Protein AF-D1P7U3-F1 (afdb_monomer_lite)

Sequence (75 aa):
MADTGKAWSLIDGTGTIYGMFVIEEITQSKSYFFDDGAARQIDFTLKLKRTDESLSEMFGDLSKQLSDLRGALPL

Organism: NCBI:txid500637

Foldseek 3Di:
DQVVQFWDFDADPVGDTPATKHWPDKDKDFDDADPVRHGPDIDMDTDIDHPPPPPPVVCVVVVVVVVVVVVPDDD

Secondary structure (DSSP, 8-state):
-GGGT--EEEE-TT--EEEEEEEEEEEEEEEEE-TTS-EEEEEEEEEEEE----HHHHHHHHHHHHHHHHHS---

InterPro domains:
  IPR009734 Myoviridae, GpU [PF06995] (1-53)

Radius of gyration: 22.37 Å; chains: 1; bounding box: 51×26×64 Å

Structure (mmCIF, N/CA/C/O backbone):
data_AF-D1P7U3-F1
#
_entry.id   AF-D1P7U3-F1
#
loop_
_atom_site.group_PDB
_atom_site.id
_atom_site.type_symbol
_atom_site.label_atom_id
_atom_site.label_alt_id
_atom_site.label_comp_id
_atom_site.label_asym_id
_atom_site.label_entity_id
_atom_site.label_seq_id
_atom_site.pdbx_PDB_ins_code
_atom_site.Cartn_x
_atom_site.Cartn_y
_atom_site.Cartn_z
_atom_site.occupancy
_atom_site.B_iso_or_equiv
_atom_site.auth_seq_id
_atom_site.auth_comp_id
_atom_site.auth_asym_id
_atom_site.auth_atom_id
_atom_site.pdbx_PDB_model_num
ATOM 1 N N . MET A 1 1 ? -5.542 -9.329 -1.810 1.00 67.56 1 MET A N 1
ATOM 2 C CA . MET A 1 1 ? -5.240 -8.452 -0.655 1.00 67.56 1 MET A CA 1
ATOM 3 C C . MET A 1 1 ? -5.926 -7.102 -0.825 1.00 67.56 1 MET A C 1
ATOM 5 O O . MET A 1 1 ? -6.910 -6.889 -0.130 1.00 67.56 1 MET A O 1
ATOM 9 N N . ALA A 1 2 ? -5.519 -6.255 -1.780 1.00 72.75 2 ALA A N 1
ATOM 10 C CA . ALA A 1 2 ? -6.201 -4.975 -2.037 1.00 72.75 2 ALA A CA 1
ATOM 11 C C . ALA A 1 2 ? -7.638 -5.144 -2.565 1.00 72.75 2 ALA A C 1
ATOM 13 O O . ALA A 1 2 ? -8.569 -4.617 -1.969 1.00 72.75 2 ALA A O 1
ATOM 14 N N . ASP A 1 3 ? -7.847 -6.011 -3.561 1.00 74.06 3 ASP A N 1
ATOM 15 C CA . ASP A 1 3 ? -9.168 -6.223 -4.193 1.00 74.06 3 ASP A CA 1
ATOM 16 C C . ASP A 1 3 ? -10.247 -6.793 -3.261 1.00 74.06 3 ASP A C 1
ATOM 18 O O . ASP A 1 3 ? -11.424 -6.838 -3.601 1.00 74.06 3 ASP A O 1
ATOM 22 N N . THR A 1 4 ? -9.854 -7.263 -2.075 1.00 74.81 4 THR A N 1
ATOM 23 C CA . THR A 1 4 ? -10.790 -7.838 -1.103 1.00 74.81 4 THR A CA 1
ATOM 24 C C . THR A 1 4 ? -11.367 -6.808 -0.135 1.00 74.81 4 THR A C 1
ATOM 26 O O . THR A 1 4 ? -12.257 -7.166 0.629 1.00 74.81 4 THR A O 1
ATOM 29 N N . GLY A 1 5 ? -10.831 -5.579 -0.093 1.00 69.00 5 GLY A N 1
ATOM 30 C CA . GLY A 1 5 ? -11.230 -4.540 0.872 1.00 69.00 5 GLY A CA 1
ATOM 31 C C . GLY A 1 5 ? -10.993 -4.905 2.345 1.00 69.00 5 GLY A C 1
ATOM 32 O O . GLY A 1 5 ? -11.415 -4.185 3.243 1.00 69.00 5 GLY A O 1
ATOM 33 N N . LYS A 1 6 ? -10.337 -6.041 2.612 1.00 75.06 6 LYS A N 1
ATOM 34 C CA . LYS A 1 6 ? -10.039 -6.525 3.960 1.00 75.06 6 LYS A CA 1
ATOM 35 C C . LYS A 1 6 ? -8.854 -5.765 4.540 1.00 75.06 6 LYS A C 1
ATOM 37 O O . LYS A 1 6 ? -7.889 -5.495 3.826 1.00 75.06 6 LYS A O 1
ATOM 42 N N . ALA A 1 7 ? -8.919 -5.483 5.838 1.00 82.31 7 ALA A N 1
ATOM 43 C CA . ALA A 1 7 ? -7.782 -4.968 6.580 1.00 82.31 7 ALA A CA 1
ATOM 44 C C . ALA A 1 7 ? -6.776 -6.096 6.866 1.00 82.31 7 ALA A C 1
ATOM 46 O O . ALA A 1 7 ? -7.163 -7.207 7.237 1.00 82.31 7 ALA A O 1
ATOM 47 N N . TRP A 1 8 ? -5.490 -5.799 6.713 1.00 83.56 8 TRP A N 1
ATOM 48 C CA . TRP A 1 8 ? -4.372 -6.717 6.927 1.00 83.56 8 TRP A CA 1
ATOM 49 C C . TRP A 1 8 ? -3.402 -6.143 7.955 1.00 83.56 8 TRP A C 1
ATOM 51 O O . TRP A 1 8 ? -3.239 -4.926 8.045 1.00 83.56 8 TRP A O 1
ATOM 61 N N . SER A 1 9 ? -2.756 -7.013 8.732 1.00 84.56 9 SER A N 1
ATOM 62 C CA . SER A 1 9 ? -1.743 -6.582 9.695 1.00 84.56 9 SER A CA 1
ATOM 63 C C . SER A 1 9 ? -0.512 -6.062 8.963 1.00 84.56 9 SER A C 1
ATOM 65 O O . SER A 1 9 ? 0.065 -6.771 8.137 1.00 84.56 9 SER A O 1
ATOM 67 N N . LEU A 1 10 ? -0.097 -4.838 9.283 1.00 86.69 10 LEU A N 1
ATOM 68 C C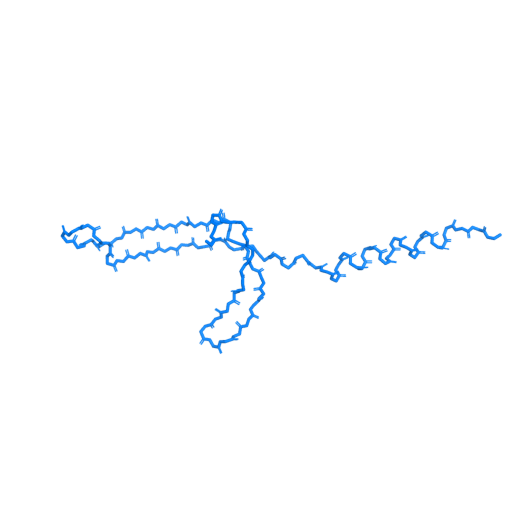A . LEU A 1 10 ? 1.169 -4.294 8.808 1.00 86.69 10 LEU A CA 1
ATOM 69 C C . LEU A 1 10 ? 2.269 -4.659 9.804 1.00 86.69 10 LEU A C 1
ATOM 71 O O . LEU A 1 10 ? 2.229 -4.231 10.959 1.00 86.69 10 LEU A O 1
ATOM 75 N N . ILE A 1 11 ? 3.228 -5.459 9.346 1.00 88.38 11 ILE A N 1
ATOM 76 C CA . ILE A 1 11 ? 4.352 -5.961 10.139 1.00 88.38 11 ILE A CA 1
ATOM 77 C C . ILE A 1 11 ? 5.637 -5.593 9.399 1.00 88.38 11 ILE A C 1
ATOM 79 O O . ILE A 1 11 ? 5.726 -5.827 8.191 1.00 88.38 11 ILE A O 1
ATOM 83 N N . ASP A 1 12 ? 6.611 -4.998 10.085 1.00 88.25 12 ASP A N 1
ATOM 84 C CA . ASP A 1 12 ? 7.929 -4.762 9.486 1.00 88.25 12 ASP A CA 1
ATOM 85 C C . ASP A 1 12 ? 8.824 -6.013 9.535 1.00 88.25 12 ASP A C 1
ATOM 87 O O . ASP A 1 12 ? 8.511 -7.030 10.155 1.00 88.25 12 ASP A O 1
ATOM 91 N N . GLY A 1 13 ? 9.993 -5.923 8.898 1.00 84.44 13 GLY A N 1
ATOM 92 C CA . GLY A 1 13 ? 10.994 -6.991 8.926 1.00 8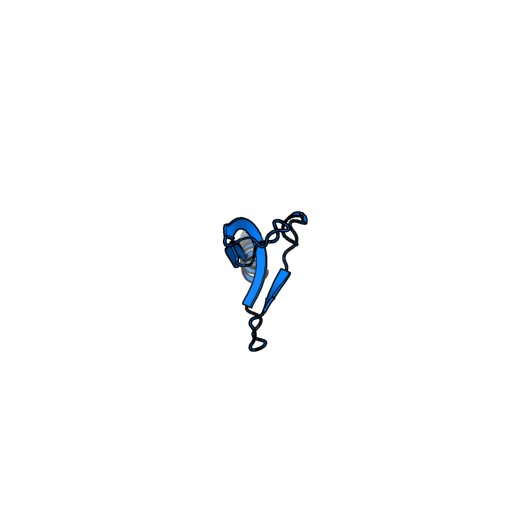4.44 13 GLY A CA 1
ATOM 93 C C . GLY A 1 13 ? 11.622 -7.247 10.303 1.00 84.44 13 GLY A C 1
ATOM 94 O O . GLY A 1 13 ? 12.372 -8.210 10.438 1.00 84.44 13 GLY A O 1
ATOM 95 N N . THR A 1 14 ? 11.338 -6.414 11.312 1.00 91.69 14 THR A N 1
ATOM 96 C CA . THR A 1 14 ? 11.798 -6.610 12.697 1.00 91.69 14 THR A CA 1
ATOM 97 C C . THR A 1 14 ? 1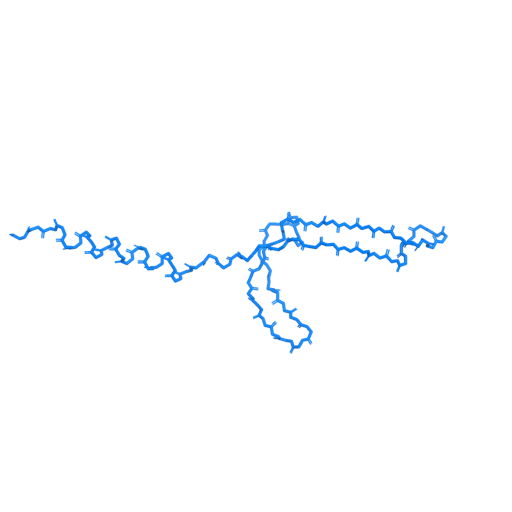0.782 -7.374 13.549 1.00 91.69 14 THR A C 1
ATOM 99 O O . THR A 1 14 ? 11.129 -7.859 14.625 1.00 91.69 14 THR A O 1
ATOM 102 N N . GLY A 1 15 ? 9.550 -7.540 13.053 1.00 84.56 15 GLY A N 1
ATOM 103 C CA . GLY A 1 15 ? 8.447 -8.202 13.751 1.00 84.56 15 GLY A CA 1
ATOM 104 C C . GLY A 1 15 ? 7.525 -7.243 14.509 1.00 84.56 15 GLY A C 1
ATOM 105 O O . GLY A 1 15 ? 6.632 -7.696 15.225 1.00 84.56 15 GLY A O 1
ATOM 106 N N . THR A 1 16 ? 7.703 -5.930 14.357 1.00 85.12 16 THR A N 1
ATOM 107 C CA . THR A 1 16 ? 6.831 -4.917 14.958 1.00 85.12 16 THR A CA 1
ATOM 108 C C . THR A 1 16 ? 5.517 -4.835 14.188 1.00 85.12 16 THR A C 1
ATOM 110 O O . THR A 1 16 ? 5.503 -4.599 12.980 1.00 85.12 16 THR A O 1
ATOM 113 N N . ILE A 1 17 ? 4.399 -5.002 14.898 1.00 86.81 17 ILE A N 1
ATOM 114 C CA . ILE A 1 17 ? 3.047 -4.897 14.337 1.00 86.81 17 ILE A CA 1
ATOM 115 C C . ILE A 1 17 ? 2.546 -3.461 14.512 1.00 86.81 17 ILE A C 1
ATOM 117 O O . ILE A 1 17 ? 2.377 -2.990 15.634 1.00 86.81 17 ILE A O 1
ATOM 121 N N . TYR A 1 18 ? 2.271 -2.775 13.404 1.00 83.06 18 TYR A N 1
ATOM 122 C CA . TYR A 1 18 ? 1.825 -1.377 13.395 1.00 83.06 18 TYR A CA 1
ATOM 123 C C . TYR A 1 18 ? 0.306 -1.213 13.520 1.00 83.06 18 TYR A C 1
ATOM 125 O O . TYR A 1 18 ? -0.168 -0.126 13.848 1.00 83.06 18 TYR A O 1
ATOM 133 N N . GLY A 1 19 ? -0.458 -2.271 13.248 1.00 85.25 19 GLY A N 1
ATOM 134 C CA . GLY A 1 19 ? -1.920 -2.265 13.299 1.00 85.25 19 GLY A CA 1
ATOM 135 C C . GLY A 1 19 ? -2.549 -2.873 12.053 1.00 85.25 19 GLY A C 1
ATOM 136 O O . GLY A 1 19 ? -1.875 -3.553 11.270 1.00 85.25 19 GLY A O 1
ATOM 137 N N . MET A 1 20 ? -3.848 -2.634 11.879 1.00 87.38 20 MET A N 1
ATOM 138 C CA . MET A 1 20 ? -4.623 -3.155 10.758 1.00 87.38 20 MET A CA 1
ATOM 139 C C . MET A 1 20 ? -4.784 -2.075 9.695 1.00 87.38 20 MET A C 1
ATOM 141 O O . MET A 1 20 ? -5.216 -0.961 9.977 1.00 87.38 20 MET A O 1
ATOM 145 N N . PHE A 1 21 ? -4.458 -2.399 8.451 1.00 87.19 21 PHE A N 1
ATOM 146 C CA . PHE A 1 21 ? -4.503 -1.454 7.342 1.00 87.19 21 PHE A CA 1
ATOM 147 C C . PHE A 1 21 ? -5.286 -2.028 6.174 1.00 87.19 21 PHE A C 1
ATOM 149 O O . PHE A 1 21 ? -5.093 -3.180 5.785 1.00 87.19 21 PHE A O 1
ATOM 156 N N . VAL A 1 22 ? -6.137 -1.203 5.578 1.00 89.31 22 VAL A N 1
ATOM 157 C CA . VAL A 1 22 ? -6.711 -1.463 4.262 1.00 89.31 22 VAL A CA 1
ATOM 158 C C . VAL A 1 22 ? -5.852 -0.766 3.211 1.00 89.31 22 VAL A C 1
ATOM 160 O O . VAL A 1 22 ? -5.328 0.328 3.437 1.00 89.31 22 VAL A O 1
ATOM 163 N N . ILE A 1 23 ? -5.677 -1.418 2.066 1.00 90.50 23 ILE A N 1
ATOM 164 C CA . ILE A 1 23 ? -5.007 -0.819 0.912 1.00 90.50 23 ILE A CA 1
ATOM 165 C C . ILE A 1 23 ? -6.060 -0.019 0.147 1.00 90.50 23 ILE A C 1
ATOM 167 O O . ILE A 1 23 ? -7.017 -0.606 -0.351 1.00 90.50 23 ILE A O 1
ATOM 171 N N . GLU A 1 24 ? -5.890 1.298 0.062 1.00 89.62 24 GLU A N 1
ATOM 172 C CA . GLU A 1 24 ? -6.796 2.173 -0.694 1.00 89.62 24 GLU A CA 1
ATOM 173 C C . GLU A 1 24 ? -6.376 2.288 -2.158 1.00 89.62 24 GLU A C 1
ATOM 175 O O . GLU A 1 24 ? -7.218 2.335 -3.050 1.00 89.62 24 GLU A O 1
ATOM 180 N N . GLU A 1 25 ? -5.068 2.317 -2.413 1.00 90.69 25 GLU A N 1
ATOM 181 C CA . GLU A 1 25 ? -4.538 2.493 -3.759 1.00 90.69 25 GLU A CA 1
ATOM 182 C C . GLU A 1 25 ? -3.195 1.784 -3.919 1.00 90.69 25 GLU A C 1
ATOM 184 O O . GLU A 1 25 ? -2.341 1.816 -3.025 1.00 90.69 25 GLU A O 1
ATOM 189 N N . ILE A 1 26 ? -3.003 1.182 -5.094 1.00 92.12 26 ILE A N 1
ATOM 190 C CA . ILE A 1 26 ? -1.722 0.652 -5.553 1.00 92.12 26 ILE A CA 1
ATOM 191 C C . ILE A 1 26 ? -1.405 1.311 -6.889 1.00 92.12 26 ILE A C 1
ATOM 193 O O . ILE A 1 26 ? -2.100 1.080 -7.877 1.00 92.12 26 ILE A O 1
ATOM 197 N N . THR A 1 27 ? -0.322 2.080 -6.934 1.00 94.12 27 THR A N 1
ATOM 198 C CA . THR A 1 27 ? 0.270 2.541 -8.192 1.00 94.12 27 THR A CA 1
ATOM 199 C C . THR A 1 27 ? 1.575 1.792 -8.409 1.00 94.12 27 THR A C 1
ATOM 201 O O . THR A 1 27 ? 2.408 1.745 -7.510 1.00 94.12 27 THR A O 1
ATOM 204 N N . GLN A 1 28 ? 1.763 1.206 -9.591 1.00 94.19 28 GLN A N 1
ATOM 205 C CA . GLN A 1 28 ? 2.987 0.487 -9.945 1.00 94.19 28 GLN A CA 1
ATOM 206 C C . GLN A 1 28 ? 3.502 0.925 -11.315 1.00 94.19 28 GLN A C 1
ATOM 208 O O . GLN A 1 28 ? 2.727 1.105 -12.255 1.00 94.19 28 GLN A O 1
ATOM 213 N N . SER A 1 29 ? 4.817 1.048 -11.426 1.00 95.50 29 SER A N 1
ATOM 214 C CA . SER A 1 29 ? 5.546 1.303 -12.658 1.00 95.50 29 SER A CA 1
ATOM 215 C C . SER A 1 29 ? 6.556 0.185 -12.865 1.00 95.50 29 SER A C 1
ATOM 217 O O . SER A 1 29 ? 7.284 -0.197 -11.950 1.00 95.50 29 SER A O 1
ATOM 219 N N . LYS A 1 30 ? 6.575 -0.373 -14.072 1.00 95.62 30 LYS A N 1
ATOM 220 C CA . LYS A 1 30 ? 7.492 -1.446 -14.450 1.00 95.62 30 LYS A CA 1
ATOM 221 C C . LYS A 1 30 ? 8.555 -0.873 -15.368 1.00 95.62 30 LYS A C 1
ATOM 223 O O . LYS A 1 30 ? 8.228 -0.209 -16.350 1.00 95.62 30 LYS A O 1
ATOM 228 N N . SER A 1 31 ? 9.811 -1.143 -15.055 1.00 95.00 31 SER A N 1
ATOM 229 C CA . SER A 1 31 ? 10.962 -0.663 -15.809 1.00 95.00 31 SER A CA 1
ATOM 230 C C . SER A 1 31 ? 11.979 -1.789 -15.989 1.00 95.00 31 SER A C 1
ATOM 232 O O . SER A 1 31 ? 11.940 -2.800 -15.286 1.00 95.00 31 SER A O 1
ATOM 234 N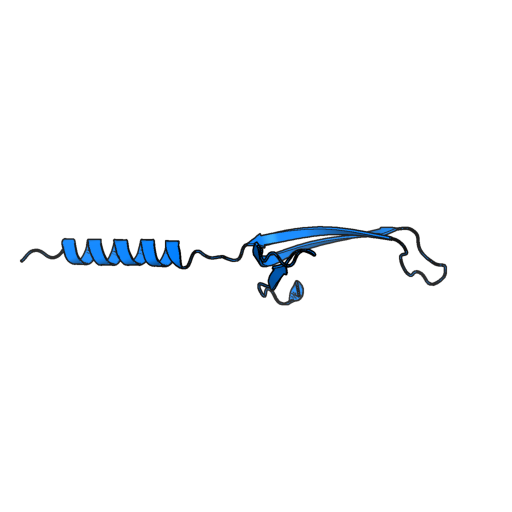 N . TYR A 1 32 ? 12.864 -1.619 -16.977 1.00 93.94 32 TYR A N 1
ATOM 235 C CA . TYR A 1 32 ? 13.895 -2.589 -17.361 1.00 93.94 32 TYR A CA 1
ATOM 236 C C . TYR A 1 32 ? 13.330 -3.992 -17.617 1.00 93.94 32 TYR A C 1
ATOM 238 O O . TYR A 1 32 ? 13.257 -4.823 -16.722 1.00 93.94 32 TYR A O 1
ATOM 246 N N . PHE A 1 33 ? 12.940 -4.286 -18.852 1.00 95.25 33 PHE A N 1
ATOM 247 C CA . PHE A 1 33 ? 12.329 -5.573 -19.183 1.00 95.25 33 PHE A CA 1
ATOM 248 C C . PHE A 1 33 ? 13.373 -6.586 -19.669 1.00 95.25 33 PHE A C 1
ATOM 250 O O . PHE A 1 33 ? 14.364 -6.223 -20.303 1.00 95.25 33 PHE A O 1
ATOM 257 N N . PHE A 1 34 ? 13.166 -7.857 -19.335 1.00 93.19 34 PHE A N 1
ATOM 258 C CA . PHE A 1 34 ? 13.794 -8.983 -20.019 1.00 93.19 34 PHE A CA 1
ATOM 259 C C . PHE A 1 34 ? 13.212 -9.135 -21.433 1.00 93.19 34 PHE A C 1
ATOM 261 O O . PHE A 1 34 ? 12.167 -8.564 -21.749 1.00 93.19 34 PHE A O 1
ATOM 268 N N . ASP A 1 35 ? 13.866 -9.943 -22.268 1.00 94.06 35 ASP A N 1
ATOM 269 C CA . ASP A 1 35 ? 13.423 -10.200 -23.647 1.00 94.06 35 ASP A CA 1
ATOM 270 C C . ASP A 1 35 ? 12.056 -10.908 -23.717 1.00 94.06 35 ASP A C 1
ATOM 272 O O . ASP A 1 35 ? 11.362 -10.828 -24.727 1.00 94.06 35 ASP A O 1
ATOM 276 N N . ASP A 1 36 ? 11.639 -11.564 -22.630 1.00 94.38 36 ASP A N 1
ATOM 277 C CA . ASP A 1 36 ? 10.319 -12.187 -22.474 1.00 94.38 36 ASP A CA 1
ATOM 278 C C . ASP A 1 36 ? 9.230 -11.210 -21.978 1.00 94.38 36 ASP A C 1
ATOM 280 O O . ASP A 1 36 ? 8.073 -11.599 -21.806 1.00 94.38 36 ASP A O 1
ATOM 284 N N . GLY A 1 37 ? 9.576 -9.938 -21.750 1.00 90.56 37 GLY A N 1
ATOM 285 C CA . GLY A 1 37 ? 8.664 -8.907 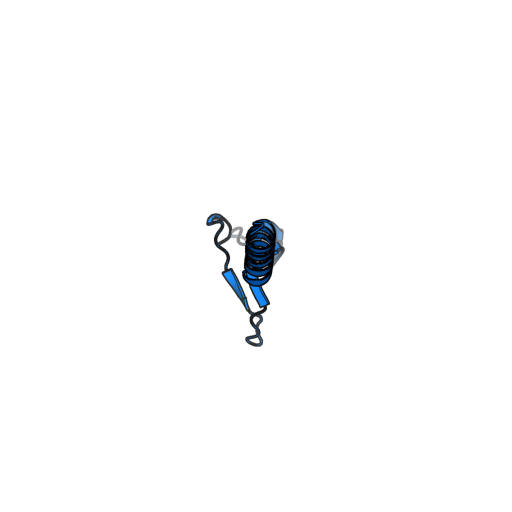-21.256 1.00 90.56 37 GLY A CA 1
ATOM 286 C C . GLY A 1 37 ? 8.456 -8.909 -19.739 1.00 90.56 37 GLY A C 1
ATOM 287 O O . GLY A 1 37 ? 7.673 -8.097 -19.234 1.00 90.56 37 GLY A O 1
ATOM 288 N N . ALA A 1 38 ? 9.148 -9.761 -18.978 1.00 94.31 38 ALA A N 1
ATOM 289 C CA . ALA A 1 38 ? 9.145 -9.679 -17.522 1.00 94.31 38 ALA A CA 1
ATOM 290 C C . ALA A 1 38 ? 9.922 -8.438 -17.052 1.00 94.31 38 ALA A C 1
ATOM 292 O O . ALA A 1 38 ? 11.018 -8.145 -17.527 1.00 94.31 38 ALA A O 1
ATOM 293 N N . ALA A 1 39 ? 9.360 -7.687 -16.103 1.00 95.19 39 ALA A N 1
ATOM 294 C CA . ALA A 1 39 ? 10.024 -6.512 -15.544 1.00 95.19 39 ALA A CA 1
ATOM 295 C C . ALA A 1 39 ? 11.099 -6.926 -14.531 1.00 95.19 39 ALA A C 1
ATOM 297 O O . ALA A 1 39 ? 10.823 -7.700 -13.615 1.00 95.19 39 ALA A O 1
ATOM 298 N N . ARG A 1 40 ? 12.307 -6.380 -14.672 1.00 95.12 40 ARG A N 1
ATOM 299 C CA . ARG A 1 40 ? 13.415 -6.525 -13.712 1.00 95.12 40 ARG A CA 1
ATOM 300 C C . ARG A 1 40 ? 13.249 -5.598 -12.522 1.00 95.12 40 ARG A C 1
ATOM 302 O O . ARG A 1 40 ? 13.714 -5.923 -11.436 1.00 95.12 40 ARG A O 1
ATOM 309 N N . GLN A 1 41 ? 12.603 -4.457 -12.733 1.00 95.81 41 GLN A N 1
ATOM 310 C CA . GLN A 1 41 ? 12.339 -3.478 -11.695 1.00 95.81 41 GLN A CA 1
ATOM 311 C C . GLN A 1 41 ? 10.852 -3.125 -11.675 1.00 95.81 41 GLN A C 1
ATOM 313 O O . GLN A 1 41 ? 10.221 -2.896 -12.711 1.00 95.81 41 GLN A O 1
ATOM 318 N N . ILE A 1 42 ? 10.292 -3.107 -10.468 1.00 96.00 42 ILE A N 1
ATOM 319 C CA . ILE A 1 42 ? 8.914 -2.705 -10.210 1.00 96.00 42 ILE A CA 1
ATOM 320 C C . ILE A 1 42 ? 8.954 -1.680 -9.088 1.00 96.00 42 ILE A C 1
ATOM 322 O O . ILE A 1 42 ? 9.181 -2.028 -7.930 1.00 96.00 42 ILE A O 1
ATOM 326 N N . ASP A 1 43 ? 8.726 -0.426 -9.448 1.00 96.44 43 ASP A N 1
ATOM 327 C CA . ASP A 1 43 ? 8.552 0.657 -8.494 1.00 96.44 43 ASP A CA 1
ATOM 328 C C . ASP A 1 43 ? 7.067 0.747 -8.156 1.00 96.44 43 ASP A C 1
ATOM 330 O O . ASP A 1 43 ? 6.220 0.794 -9.051 1.00 96.44 43 ASP A O 1
ATOM 334 N N . PHE A 1 44 ? 6.723 0.755 -6.874 1.00 94.75 44 PHE A N 1
ATOM 335 C CA . PHE A 1 44 ? 5.332 0.824 -6.450 1.00 94.75 44 PHE A CA 1
ATOM 336 C C . PHE A 1 44 ? 5.142 1.771 -5.274 1.00 94.75 44 PHE A C 1
ATOM 338 O O . PHE A 1 44 ? 5.999 1.910 -4.403 1.00 94.75 44 PHE A O 1
ATOM 345 N N . THR A 1 45 ? 3.963 2.378 -5.246 1.00 94.69 45 THR A N 1
ATOM 346 C CA . THR A 1 45 ? 3.493 3.249 -4.179 1.00 94.69 45 THR A CA 1
ATOM 347 C C . THR A 1 45 ? 2.174 2.699 -3.661 1.00 94.69 45 THR A C 1
ATOM 349 O O . THR A 1 45 ? 1.229 2.491 -4.427 1.00 94.69 45 THR A O 1
ATOM 352 N N . LEU A 1 46 ? 2.116 2.473 -2.351 1.00 91.75 46 LEU A N 1
ATOM 353 C CA . LEU A 1 46 ? 0.935 2.003 -1.632 1.00 91.75 46 LEU A CA 1
ATOM 354 C C . LEU A 1 46 ? 0.341 3.156 -0.824 1.00 91.75 46 LEU A C 1
ATOM 356 O O . LEU A 1 46 ? 1.052 3.783 -0.037 1.00 91.75 46 LEU A O 1
ATOM 360 N N . LYS A 1 47 ? -0.964 3.400 -0.965 1.00 91.19 47 LYS A N 1
ATOM 361 C CA . LYS A 1 47 ? -1.724 4.215 -0.009 1.00 91.19 47 LYS A CA 1
ATOM 362 C C . LYS A 1 47 ? -2.453 3.283 0.946 1.00 91.19 47 LYS A C 1
ATOM 364 O O . LYS A 1 47 ? -3.281 2.474 0.524 1.00 91.19 47 LYS A O 1
ATOM 369 N N . LEU A 1 48 ? -2.110 3.381 2.226 1.00 90.19 48 LEU A N 1
ATOM 370 C CA . LEU A 1 48 ? -2.679 2.563 3.290 1.00 90.19 48 LEU A CA 1
ATOM 371 C C . LEU A 1 48 ? -3.520 3.437 4.211 1.00 90.19 48 LEU A C 1
ATOM 373 O O . LEU A 1 48 ? -3.061 4.488 4.660 1.00 90.19 48 LEU A O 1
ATOM 377 N N . LYS A 1 49 ? -4.708 2.953 4.561 1.00 87.75 49 LYS A N 1
ATOM 378 C CA . LYS A 1 49 ? -5.543 3.551 5.596 1.00 87.75 49 LYS A CA 1
ATOM 379 C C . LYS A 1 49 ? -5.607 2.619 6.789 1.00 87.75 49 LYS A C 1
ATOM 381 O O . LYS A 1 49 ? -6.004 1.459 6.675 1.00 87.75 49 LYS A O 1
ATOM 386 N N . ARG A 1 50 ? -5.213 3.134 7.951 1.00 85.94 50 ARG A N 1
ATOM 387 C CA . ARG A 1 50 ? -5.351 2.409 9.212 1.00 85.94 50 ARG A CA 1
ATOM 388 C C . ARG A 1 50 ? -6.842 2.186 9.472 1.00 85.94 50 ARG A C 1
ATOM 390 O O . ARG A 1 50 ? -7.620 3.134 9.451 1.00 85.94 50 ARG A O 1
ATOM 397 N N . THR A 1 51 ? -7.231 0.926 9.627 1.00 76.62 51 THR A N 1
ATOM 398 C CA . THR A 1 51 ? -8.617 0.485 9.878 1.00 76.62 51 THR A CA 1
ATOM 399 C C . THR A 1 51 ? -8.861 0.261 11.363 1.00 76.62 51 THR A C 1
ATOM 401 O O . THR A 1 51 ? -9.852 -0.342 11.757 1.00 76.62 51 THR A O 1
ATOM 404 N N . ASP A 1 52 ? -7.957 0.749 12.202 1.00 67.94 52 ASP A N 1
ATOM 405 C CA . ASP A 1 52 ? -8.179 0.888 13.626 1.00 67.94 52 ASP A CA 1
ATOM 406 C C . ASP A 1 52 ? -9.253 1.972 13.813 1.00 67.94 52 ASP A C 1
ATOM 408 O O . ASP A 1 52 ? -8.970 3.109 14.181 1.00 67.94 52 ASP A O 1
ATOM 412 N N . GLU A 1 53 ? -10.500 1.627 13.496 1.00 54.38 53 GLU A N 1
ATOM 413 C CA . GLU A 1 53 ? -11.647 2.236 14.130 1.00 54.38 53 GLU A CA 1
ATOM 414 C C . GLU A 1 53 ? -11.481 1.898 15.606 1.00 54.38 53 GLU A C 1
ATOM 416 O O . GLU A 1 53 ? -11.549 0.755 16.063 1.00 54.38 53 GLU A O 1
ATOM 421 N N . SER A 1 54 ? -11.059 2.934 16.301 1.00 57.03 54 SER A N 1
ATOM 422 C CA . SER A 1 54 ? -11.065 3.141 17.723 1.00 57.03 54 SER A CA 1
ATOM 423 C C . SER A 1 54 ? -12.285 2.507 18.395 1.00 57.03 54 SER A C 1
ATOM 425 O O . SER A 1 54 ? -13.228 3.185 18.787 1.00 57.03 54 SER A O 1
ATOM 427 N N . LEU A 1 55 ? -12.211 1.200 18.670 1.00 53.72 55 LEU A N 1
ATOM 428 C CA . LEU A 1 55 ? -13.048 0.547 19.680 1.00 53.72 55 LEU A CA 1
ATOM 429 C C . LEU A 1 55 ? -13.116 1.447 20.924 1.00 53.72 55 LEU A C 1
ATOM 431 O O . LEU A 1 55 ? -14.192 1.721 21.431 1.00 53.72 55 LEU A O 1
ATOM 435 N N . SER A 1 56 ? -11.981 2.026 21.325 1.00 56.09 56 SER A N 1
ATOM 436 C CA . SER A 1 56 ? -11.893 2.999 22.418 1.00 56.09 56 SER A CA 1
ATOM 437 C C . SER A 1 56 ? -12.714 4.292 22.223 1.00 56.09 56 SER A C 1
ATOM 439 O O . SER A 1 56 ? -13.335 4.751 23.180 1.00 56.09 56 SER A O 1
ATOM 441 N N . GLU A 1 57 ? -12.766 4.895 21.028 1.00 56.97 57 GLU A N 1
ATOM 442 C CA . GLU A 1 57 ? -13.550 6.130 20.812 1.00 56.97 57 GLU A CA 1
ATOM 443 C C . GLU A 1 57 ? -15.038 5.825 20.643 1.00 56.97 57 GLU A C 1
ATOM 445 O O . GLU A 1 57 ? -15.850 6.556 21.199 1.00 56.97 57 GLU A O 1
ATOM 450 N N . MET A 1 58 ? -15.409 4.721 19.982 1.00 60.56 58 MET A N 1
ATOM 451 C CA . MET A 1 58 ? -16.808 4.279 19.910 1.00 60.56 58 MET A CA 1
ATOM 452 C C . MET A 1 58 ? -17.352 3.908 21.299 1.00 60.56 58 MET A C 1
ATOM 454 O O . MET A 1 58 ? -18.470 4.284 21.649 1.00 60.56 58 MET A O 1
ATOM 458 N N . PHE A 1 59 ? -16.554 3.225 22.133 1.00 61.97 59 PHE A N 1
ATOM 459 C CA . PHE A 1 59 ? -16.899 2.969 23.536 1.00 61.97 59 PHE A CA 1
ATOM 460 C C . PHE A 1 59 ? -16.976 4.262 24.349 1.00 61.97 59 PHE A C 1
ATOM 462 O O . PHE A 1 59 ? -17.866 4.393 25.189 1.00 61.97 59 PHE A O 1
ATOM 469 N N . GLY A 1 60 ? -16.073 5.214 24.113 1.00 69.81 60 GLY A N 1
ATOM 470 C CA . GLY A 1 60 ? -16.084 6.518 24.771 1.00 69.81 60 GLY A CA 1
ATOM 471 C C . GLY A 1 60 ? -17.331 7.338 24.440 1.00 69.81 60 GLY A C 1
ATOM 472 O O . GLY A 1 60 ? -17.929 7.921 25.343 1.00 69.81 60 GLY A O 1
ATOM 473 N N . ASP A 1 61 ? -17.747 7.352 23.176 1.00 75.75 61 ASP A N 1
ATOM 474 C CA . ASP A 1 61 ? -18.924 8.087 22.707 1.00 75.75 61 ASP A CA 1
ATOM 475 C C . ASP A 1 61 ? -20.228 7.450 23.215 1.00 75.75 61 ASP A C 1
ATOM 477 O O . ASP A 1 61 ? -21.060 8.119 23.827 1.00 75.75 61 ASP A O 1
ATOM 481 N N . LEU A 1 62 ? -20.351 6.120 23.123 1.00 73.88 62 LEU A N 1
ATOM 482 C CA . LEU A 1 62 ? -21.516 5.396 23.644 1.00 73.88 62 LEU A CA 1
ATOM 483 C C . LEU A 1 62 ? -21.627 5.486 25.1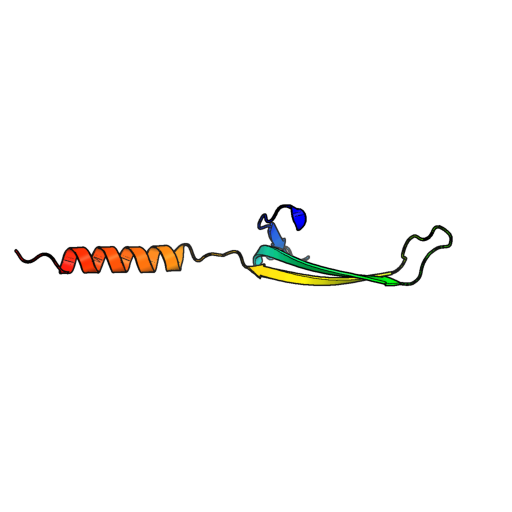77 1.00 73.88 62 LEU A C 1
ATOM 485 O O . LEU A 1 62 ? -22.724 5.617 25.722 1.00 73.88 62 LEU A O 1
ATOM 489 N N . SER A 1 63 ? -20.496 5.450 25.889 1.00 77.69 63 SER A N 1
ATOM 490 C CA . SER A 1 63 ? -20.474 5.595 27.353 1.00 77.69 63 SER A CA 1
ATOM 491 C C . SER A 1 63 ? -20.882 6.999 27.798 1.00 77.69 63 SER A C 1
ATOM 493 O O . SER A 1 63 ? -21.556 7.145 28.822 1.00 77.69 63 SER A O 1
ATOM 495 N N . LYS A 1 64 ? -20.512 8.032 27.032 1.00 77.94 64 LYS A N 1
ATOM 496 C CA . LYS A 1 64 ? -20.962 9.411 27.263 1.00 77.94 64 LYS A CA 1
ATOM 497 C C . LYS A 1 64 ? -22.461 9.544 27.022 1.00 77.94 64 LYS A C 1
ATOM 499 O O . LYS A 1 64 ? -23.170 9.956 27.933 1.00 77.94 64 LYS A O 1
ATOM 504 N N . GLN A 1 65 ? -22.956 9.061 25.882 1.00 79.44 65 GLN A N 1
ATOM 505 C CA . GLN A 1 65 ? -24.386 9.076 25.555 1.00 79.44 65 GLN A CA 1
ATOM 506 C C . GLN A 1 65 ? -25.241 8.363 26.613 1.00 79.44 65 GLN A C 1
ATOM 508 O O . GLN A 1 65 ? -26.288 8.868 27.016 1.00 79.44 65 GLN A O 1
ATOM 513 N N . LEU A 1 66 ? -24.792 7.212 27.121 1.00 77.88 66 LEU A N 1
ATOM 514 C CA . LEU A 1 66 ? -25.495 6.491 28.185 1.00 77.88 66 LEU A CA 1
ATOM 515 C C . LEU A 1 66 ? -25.495 7.261 29.514 1.00 77.88 66 LEU A C 1
ATOM 517 O O . LEU A 1 66 ? -26.486 7.237 30.243 1.00 77.88 66 LEU A O 1
ATOM 521 N N . SER A 1 67 ? -24.392 7.930 29.840 1.00 79.81 67 SER A N 1
ATOM 522 C CA . SER A 1 67 ? -24.279 8.734 31.061 1.00 79.81 67 SER A CA 1
ATOM 523 C C . SER A 1 67 ? -25.196 9.959 31.007 1.00 79.81 67 SER A C 1
ATOM 525 O O . SER A 1 67 ? -25.893 10.241 31.982 1.00 79.81 67 SER A O 1
ATOM 527 N N . ASP A 1 68 ? -25.281 10.610 29.848 1.00 80.50 68 ASP A N 1
ATOM 528 C CA . ASP A 1 68 ? -26.138 11.775 29.616 1.00 80.50 68 ASP A CA 1
ATOM 529 C C . ASP A 1 68 ? -27.631 11.414 29.705 1.00 80.50 68 ASP A C 1
ATOM 531 O O . ASP A 1 68 ? -28.414 12.127 30.334 1.00 80.50 68 ASP A O 1
ATOM 535 N N . LEU A 1 69 ? -28.031 10.254 29.171 1.00 76.94 69 LEU A N 1
ATOM 536 C CA . LEU A 1 69 ? -29.410 9.753 29.271 1.00 76.94 69 LEU A CA 1
ATOM 537 C C . LEU A 1 69 ? -29.811 9.389 30.707 1.00 76.94 69 LEU A C 1
ATOM 539 O O . LEU A 1 69 ? -30.959 9.592 31.100 1.00 76.94 69 LEU A O 1
ATOM 543 N N . ARG A 1 70 ? -28.876 8.864 31.507 1.00 73.25 70 ARG A N 1
ATOM 544 C CA . ARG A 1 70 ? -29.120 8.552 32.926 1.00 73.25 70 ARG A CA 1
ATOM 545 C C . ARG A 1 70 ? -29.168 9.808 33.797 1.00 73.25 70 ARG A C 1
ATOM 547 O O . ARG A 1 70 ? -29.852 9.790 34.814 1.00 73.25 70 ARG A O 1
ATOM 554 N N . GLY A 1 71 ? -28.478 10.878 33.401 1.00 68.94 71 GLY A N 1
ATOM 555 C CA . GLY A 1 71 ? -28.531 12.184 34.064 1.00 68.94 71 GLY A CA 1
ATOM 556 C C . GLY A 1 71 ? -29.763 13.029 33.713 1.00 68.94 71 GLY A C 1
ATOM 557 O O . GLY A 1 71 ? -30.095 13.944 34.460 1.00 68.94 71 GLY A O 1
ATOM 558 N N . ALA A 1 72 ? -30.454 12.727 32.609 1.00 69.00 72 ALA A N 1
ATOM 559 C CA . ALA A 1 72 ? -31.596 13.499 32.106 1.00 69.00 72 ALA A CA 1
ATOM 560 C C . ALA A 1 72 ? -32.977 13.047 32.634 1.00 69.00 72 ALA A C 1
ATOM 562 O O . ALA A 1 72 ? -33.990 13.641 32.264 1.00 69.00 72 ALA A O 1
ATOM 563 N N . LEU A 1 73 ? -33.044 12.015 33.483 1.00 54.44 73 LEU A N 1
ATOM 564 C CA . LEU A 1 73 ? -34.285 11.570 34.130 1.00 54.44 73 LEU A CA 1
ATOM 565 C C . LEU A 1 73 ? -34.437 12.247 35.507 1.00 54.44 73 LEU A C 1
ATOM 567 O O . LEU A 1 73 ? -33.691 11.897 36.423 1.00 54.44 73 LEU A O 1
ATOM 571 N N . PRO A 1 74 ? -35.381 13.193 35.691 1.00 56.81 74 PRO A N 1
ATOM 572 C CA . PRO A 1 74 ? -35.708 13.706 37.015 1.00 56.81 74 PRO A CA 1
ATOM 573 C C . PRO A 1 74 ? -36.493 12.641 37.800 1.00 56.81 74 PRO A C 1
ATOM 575 O O . PRO A 1 74 ? -37.408 12.022 37.253 1.00 56.81 74 PRO A O 1
ATOM 578 N N . LEU A 1 75 ? -36.116 12.426 39.065 1.00 58.41 75 LEU A N 1
ATOM 579 C CA . LEU A 1 75 ? -36.972 11.783 40.072 1.00 58.41 75 LEU A CA 1
ATOM 580 C C . LEU A 1 75 ? -38.041 12.771 40.545 1.00 58.41 75 LEU A C 1
ATOM 582 O O . LEU A 1 75 ? -37.673 13.946 40.779 1.00 58.41 75 LEU A O 1
#

pLDDT: mean 81.54, std 12.61, range [53.72, 96.44]